Protein 3VD6 (pdb70)

Secondary structure (DSSP, 8-state):
----TTT--S--SS-EE-TT--EE-HHHHHHHHHHSSPPP----TTT-----SS-EE-TTS-EE-HHHHHHHHHHSSPPPGGG--SS-----PPP-

Radius of gyration: 16.48 Å; Cα contacts (8 Å, |Δi|>4): 129; chains: 1; bounding box: 35×29×38 Å

GO terms:
  GO:0045893 positive regulation of DNA-templated transcription (P, IDA)
  GO:0005515 protein binding (F, IPI)
  GO:0005634 nucleus (C, IDA)
  GO:0000978 RNA polymerase II cis-regulatory region sequence-specific DNA binding (F, IDA)
  GO:0001228 DNA-binding transcription activator activity, RNA polymerase II-specific (F, IDA)
  GO:0003677 DNA binding (F, IDA)
  GO:0003682 chromatin binding (F, IDA)
  GO:0045944 positive regulation of transcription by RNA polymerase II (P, IDA)
  GO:0043565 sequence-specific DNA binding (F, IDA)
  GO:0030218 erythrocyte differentiation (P, IDA)
  GO:0030219 megakaryocyte differentiation (P, IDA)
  GO:0097028 dendritic cell differentiation (P, IDA)
  GO:0000122 negative regulation of transcription by RNA polymerase II (P, IDA)
  GO:0045944 positive regulation of transcription by RNA polymerase II (P, IGI)
  GO:0010725 regulation of primitive erythrocyte differentiation (P, IGI)
  GO:0030218 erythrocyte differentiation (P, IGI)
  GO:0030219 megakaryocyte differentiation (P, IGI)
  GO:0048873 homeostasis of number of cells within a tissue (P, IGI)
  GO:0000122 negative regulation of transcription by RNA polymerase II (P, IGI)
  GO:0001701 in utero embryonic development (P, IMP)

Solvent-accessible surface area: 7937 Å² total; per-residue (Å²): 158,110,97,1,97,36,39,33,32,99,83,32,121,80,59,84,74,41,232,74,17,92,55,10,7,31,42,2,10,90,64,66,184,165,78,60,109,97,81,98,164,121,98,0,68,37,3,89,15,93,89,43,125,74,79,86,167,49,109,92,37,66,36,10,6,40,40,4,14,83,58,74,163,140,96,121,98,90,25,60,121,134,78,115,144,134,63,143,110,126,228,150,193,178,72,152

Structure (mmCIF, N/CA/C/O backbone):
data_3VD6
#
_entry.id   3VD6
#
_cell.length_a   54.331
_cell.length_b   37.401
_cell.length_c   65.484
_cell.angle_alpha   90.000
_cell.angle_beta   98.510
_cell.angle_gamma   90.000
#
_symmetry.space_group_name_H-M   'P 1 21 1'
#
loop_
_entity.id
_entity.type
_entity.pdbx_description
1 polymer "DNA (5'-D(*TP*TP*GP*TP*CP*TP*TP*AP*TP*CP*AP*GP*AP*TP*GP*GP*AP*CP*TP*C)-3')"
2 polymer "DNA (5'-D(*AP*AP*GP*AP*GP*TP*CP*CP*AP*TP*CP*TP*GP*AP*TP*AP*AP*GP*AP*C)-3')"
3 polymer 'Erythroid transcription factor'
4 non-polymer 'ACETATE ION'
5 non-polymer 'ZINC ION'
6 water water
#
loop_
_atom_site.group_PDB
_atom_site.id
_atom_site.type_symbol
_atom_site.label_atom_id
_atom_site.label_alt_id
_atom_site.label_comp_id
_atom_site.label_asym_id
_atom_site.label_entity_id
_atom_site.label_seq_id
_atom_site.pdbx_PDB_ins_code
_atom_site.Cartn_x
_atom_site.Cartn_y
_atom_site.Cartn_z
_atom_site.occupancy
_atom_site.B_iso_or_equiv
_atom_site.auth_seq_id
_atom_site.auth_comp_id
_atom_site.auth_asym_id
_atom_site.auth_atom_id
_atom_site.pdbx_PDB_model_num
ATOM 815 N N . ALA C 3 2 ? 19.490 19.600 25.329 1.00 63.43 201 ALA C N 1
ATOM 816 C CA . ALA C 3 2 ? 20.735 19.355 26.108 1.00 63.02 201 ALA C CA 1
ATOM 817 C C . ALA C 3 2 ? 20.772 17.913 26.604 1.00 60.18 201 ALA C C 1
ATOM 818 O O . ALA C 3 2 ? 20.943 17.658 27.801 1.00 59.82 201 ALA C O 1
ATOM 820 N N . ARG C 3 3 ? 20.611 16.972 25.673 1.00 56.71 202 ARG C N 1
ATOM 821 C CA . ARG C 3 3 ? 20.598 15.550 26.011 1.00 53.65 202 ARG C CA 1
ATOM 822 C C . ARG C 3 3 ? 22.018 15.022 26.213 1.00 51.43 202 ARG C C 1
ATOM 823 O O . ARG C 3 3 ? 22.939 15.397 25.487 1.00 50.58 202 ARG C O 1
ATOM 831 N N . GLU C 3 4 ? 22.179 14.136 27.194 1.00 48.26 203 GLU C N 1
ATOM 832 C CA . GLU C 3 4 ? 23.498 13.657 27.592 1.00 47.80 203 GLU C CA 1
ATOM 833 C C . GLU C 3 4 ? 23.423 12.240 28.153 1.00 44.77 203 GLU C C 1
ATOM 834 O O . GLU C 3 4 ? 22.523 11.919 28.929 1.00 44.01 203 GLU C O 1
ATOM 840 N N . CYS C 3 5 ? 24.377 11.400 27.762 1.00 43.63 204 CYS C N 1
ATOM 841 C CA . CYS C 3 5 ? 24.480 10.051 28.306 1.00 42.31 204 CYS C CA 1
ATOM 842 C C . CYS C 3 5 ? 24.858 10.141 29.780 1.00 43.40 204 CYS C C 1
ATOM 843 O O . CYS C 3 5 ? 25.914 10.667 30.118 1.00 45.62 204 CYS C O 1
ATOM 846 N N . VAL C 3 6 ? 23.987 9.640 30.653 1.00 44.02 205 VAL C N 1
ATOM 847 C CA . VAL C 3 6 ? 24.225 9.705 32.094 1.00 45.87 205 VAL C CA 1
ATOM 848 C C . VAL C 3 6 ? 25.430 8.868 32.528 1.00 46.54 205 VAL C C 1
ATOM 849 O O . VAL C 3 6 ? 25.972 9.092 33.608 1.00 48.39 205 VAL C O 1
ATOM 853 N N . ASN C 3 7 ? 25.851 7.918 31.692 1.00 45.12 206 ASN C N 1
ATOM 854 C CA . ASN C 3 7 ? 27.045 7.129 31.989 1.00 46.67 206 ASN C CA 1
ATOM 855 C C . ASN C 3 7 ? 28.342 7.800 31.532 1.00 48.45 206 ASN C C 1
ATOM 856 O O . ASN C 3 7 ? 29.161 8.175 32.364 1.00 50.75 206 ASN C O 1
ATOM 861 N N . CYS C 3 8 ? 28.522 7.950 30.219 1.00 48.22 207 CYS C N 1
ATOM 862 C CA . CYS C 3 8 ? 29.798 8.414 29.655 1.00 50.72 207 CYS C CA 1
ATOM 863 C C . CYS C 3 8 ? 29.856 9.916 29.373 1.00 52.23 207 CYS C C 1
ATOM 864 O O . CYS C 3 8 ? 30.935 10.451 29.123 1.00 53.51 207 CYS C O 1
ATOM 867 N N . GLY C 3 9 ? 28.706 10.587 29.389 1.00 51.52 208 GLY C N 1
ATOM 868 C CA . GLY C 3 9 ? 28.650 12.031 29.150 1.00 52.42 208 GLY C CA 1
ATOM 869 C C . GLY C 3 9 ? 28.570 12.442 27.687 1.00 51.82 208 GLY C C 1
ATOM 870 O O . GLY C 3 9 ? 28.567 13.636 27.378 1.00 53.38 208 GLY C O 1
ATOM 871 N N . ALA C 3 10 ? 28.497 11.468 26.781 1.00 50.06 209 ALA C N 1
ATOM 872 C CA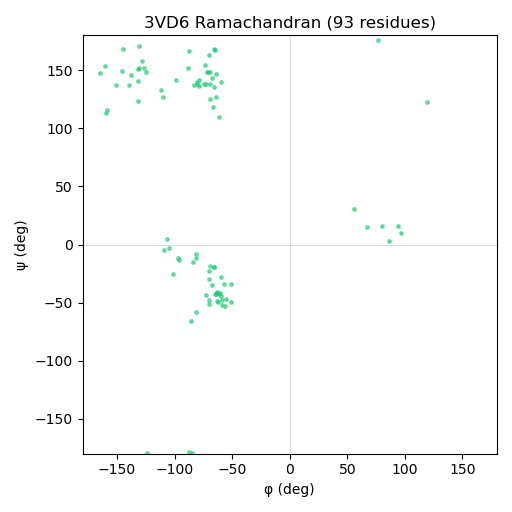 . ALA C 3 10 ? 28.389 11.759 25.353 1.00 49.16 209 ALA C CA 1
ATOM 873 C C . ALA C 3 10 ? 27.128 12.567 25.071 1.00 47.20 209 ALA C C 1
ATOM 874 O O . ALA C 3 10 ? 26.082 12.328 25.675 1.00 45.62 209 ALA C O 1
ATOM 876 N N . THR C 3 11 ? 27.253 13.539 24.174 1.00 48.22 210 THR C N 1
ATOM 877 C CA . THR C 3 11 ? 26.136 14.374 23.743 1.00 47.26 210 THR C CA 1
ATOM 878 C C . THR C 3 11 ? 25.717 14.067 22.303 1.00 46.46 210 THR C C 1
ATOM 879 O O . THR C 3 11 ? 24.738 14.633 21.810 1.00 45.85 210 THR C O 1
ATOM 883 N N . ALA C 3 12 ? 26.467 13.188 21.634 1.00 45.57 211 ALA C N 1
ATOM 884 C CA . ALA C 3 12 ? 26.154 12.755 20.272 1.00 45.01 211 ALA C CA 1
ATOM 885 C C . ALA C 3 12 ? 26.225 11.231 20.172 1.00 43.94 211 ALA C C 1
ATOM 886 O O . ALA C 3 12 ? 27.112 10.599 20.757 1.00 44.31 211 ALA C O 1
ATOM 888 N N . THR C 3 13 ? 25.290 10.654 19.423 1.00 42.84 212 THR C N 1
ATOM 889 C CA . THR C 3 13 ? 25.190 9.204 19.264 1.00 41.56 212 THR C CA 1
ATOM 890 C C . THR C 3 13 ? 24.281 8.872 18.071 1.00 40.75 212 THR C C 1
ATOM 891 O O . THR C 3 13 ? 23.356 9.624 17.777 1.00 40.41 212 THR C O 1
ATOM 895 N N . PRO C 3 14 ? 24.555 7.761 17.361 1.00 42.11 213 PRO C N 1
ATOM 896 C CA . PRO C 3 14 ? 23.657 7.376 16.260 1.00 42.01 213 PRO C CA 1
ATOM 897 C C . PRO C 3 14 ? 22.242 6.974 16.704 1.00 39.83 213 PRO C C 1
ATOM 898 O O . PRO C 3 14 ? 21.323 6.982 15.886 1.00 39.51 213 PRO C O 1
ATOM 902 N N . LEU C 3 15 ? 22.073 6.628 17.978 1.00 39.38 214 LEU C N 1
ATOM 903 C CA . LEU C 3 15 ? 20.763 6.284 18.511 1.00 37.45 214 LEU C CA 1
ATOM 904 C C . LEU C 3 15 ? 20.726 6.446 20.030 1.00 37.12 214 LEU C C 1
ATOM 905 O O . LEU C 3 15 ? 21.425 5.739 20.754 1.00 37.94 214 LEU C O 1
ATOM 910 N N . TRP C 3 16 ? 19.901 7.372 20.506 1.00 36.48 215 TRP C N 1
ATOM 911 C CA . TRP C 3 16 ? 19.668 7.523 21.938 1.00 36.44 215 TRP C CA 1
ATOM 912 C C . TRP C 3 16 ? 18.816 6.367 22.465 1.00 36.00 215 TRP C C 1
ATOM 913 O O . TRP C 3 16 ? 17.860 5.942 21.816 1.00 35.65 215 TRP C O 1
ATOM 924 N N . ARG C 3 17 ? 19.188 5.855 23.636 1.00 36.17 216 ARG C N 1
ATOM 925 C CA . ARG C 3 17 ? 18.444 4.795 24.304 1.00 33.74 216 ARG C CA 1
ATOM 926 C C . ARG C 3 17 ? 18.217 5.194 25.749 1.00 35.39 216 ARG C C 1
ATOM 927 O O . ARG C 3 17 ? 18.781 6.181 26.226 1.00 35.09 216 ARG C O 1
ATOM 935 N N . ARG C 3 18 ? 17.394 4.411 26.437 1.00 36.63 217 ARG C N 1
ATOM 936 C CA . ARG C 3 18 ? 17.122 4.611 27.853 1.00 39.49 217 ARG C CA 1
ATOM 937 C C . ARG C 3 18 ? 17.384 3.328 28.627 1.00 40.88 217 ARG C C 1
ATOM 938 O O . ARG C 3 18 ? 17.248 2.233 28.086 1.00 43.14 217 ARG C O 1
ATOM 946 N N . ASP C 3 19 ? 17.743 3.464 29.899 1.00 44.08 218 ASP C N 1
ATOM 947 C CA . ASP C 3 19 ? 17.826 2.305 30.786 1.00 45.67 218 ASP C CA 1
ATOM 948 C C . ASP C 3 19 ? 16.455 2.046 31.408 1.00 46.95 218 ASP C C 1
ATOM 949 O O . ASP C 3 19 ? 15.496 2.766 31.119 1.00 46.21 218 ASP C O 1
ATOM 954 N N . ARG C 3 20 ? 16.376 1.028 32.264 1.00 49.10 219 ARG C N 1
ATOM 955 C CA . ARG C 3 20 ? 15.117 0.587 32.880 1.00 51.89 219 ARG C CA 1
ATOM 956 C C . ARG C 3 20 ? 14.320 1.719 33.537 1.00 53.20 219 ARG C C 1
ATOM 957 O O . ARG C 3 20 ? 13.085 1.698 33.541 1.00 53.84 219 ARG C O 1
ATOM 965 N N . THR C 3 21 ? 15.029 2.694 34.100 1.00 52.76 220 THR C N 1
ATOM 966 C CA . THR C 3 21 ? 14.400 3.815 34.791 1.00 53.84 220 THR C CA 1
ATOM 967 C C . THR C 3 21 ? 13.974 4.926 33.822 1.00 51.73 220 THR C C 1
ATOM 968 O O . THR C 3 21 ? 13.187 5.799 34.183 1.00 53.96 220 THR C O 1
ATOM 972 N N . GLY C 3 22 ? 14.485 4.884 32.593 1.00 48.14 221 GLY C N 1
ATOM 973 C CA . GLY C 3 22 ? 14.213 5.926 31.609 1.00 45.44 221 GLY C CA 1
ATOM 974 C C . GLY C 3 22 ? 15.281 7.007 31.593 1.00 44.42 221 GLY C C 1
ATOM 975 O O . GLY C 3 22 ? 15.061 8.089 31.049 1.00 44.71 221 GLY C O 1
ATOM 976 N N . HIS C 3 23 ? 16.434 6.716 32.194 1.00 43.43 222 HIS C N 1
ATOM 977 C CA . HIS C 3 23 ? 17.585 7.616 32.156 1.00 42.34 222 HIS C CA 1
ATOM 978 C C . HIS C 3 23 ? 18.252 7.450 30.803 1.00 41.05 222 HIS C C 1
ATOM 979 O O . HIS C 3 23 ? 18.425 6.322 30.334 1.00 40.43 222 HIS C O 1
ATOM 986 N N . TYR C 3 24 ? 18.626 8.563 30.177 1.00 40.94 223 TYR C N 1
ATOM 987 C CA . TYR C 3 24 ? 19.173 8.524 28.819 1.00 39.65 223 TYR C CA 1
ATOM 988 C C . TYR C 3 24 ? 20.605 8.000 28.766 1.00 38.50 223 TYR C C 1
ATOM 989 O O . TYR C 3 24 ? 21.438 8.341 29.603 1.00 40.60 223 TYR C O 1
ATOM 998 N N . LEU C 3 25 ? 20.867 7.161 27.766 1.00 38.11 224 LEU C N 1
ATOM 999 C CA . LEU C 3 25 ? 22.188 6.602 27.516 1.00 37.45 224 LEU C CA 1
ATOM 1000 C C . LEU C 3 25 ? 22.451 6.621 26.022 1.00 37.14 224 LEU C C 1
ATOM 1001 O O . LEU C 3 25 ? 21.528 6.421 25.227 1.00 36.12 224 LEU C O 1
ATOM 1006 N N . CYS C 3 26 ? 23.707 6.841 25.634 1.00 36.50 225 CYS C N 1
ATOM 1007 C CA . CYS C 3 26 ? 24.087 6.748 24.226 1.00 37.52 225 CYS C CA 1
ATOM 1008 C C . CYS C 3 26 ? 23.924 5.305 23.767 1.00 36.19 225 CYS C C 1
ATOM 1009 O O . CYS C 3 26 ? 23.742 4.399 24.587 1.00 36.29 225 CYS C O 1
ATOM 1012 N N . ASN C 3 27 ? 23.989 5.088 22.459 1.00 35.45 226 ASN C N 1
ATOM 1013 C CA . ASN C 3 27 ? 23.818 3.744 21.915 1.00 35.04 226 ASN C CA 1
ATOM 1014 C C . ASN C 3 27 ? 24.804 2.756 22.532 1.00 35.23 226 ASN C C 1
ATOM 1015 O O . ASN C 3 27 ? 24.418 1.661 22.938 1.00 35.48 226 ASN C O 1
ATOM 1020 N N . ALA C 3 28 ? 26.072 3.158 22.597 1.00 37.37 227 ALA C N 1
ATOM 1021 C CA . ALA C 3 28 ? 27.146 2.310 23.118 1.00 39.59 227 ALA C CA 1
ATOM 1022 C C . ALA C 3 28 ? 26.895 1.875 24.562 1.00 38.98 227 ALA C C 1
ATOM 1023 O O . ALA C 3 28 ? 26.945 0.686 24.871 1.00 38.42 227 ALA C O 1
ATOM 1025 N N . CYS C 3 29 ? 26.619 2.842 25.432 1.00 39.32 228 CYS C N 1
ATOM 1026 C CA . CYS C 3 29 ? 26.405 2.568 26.856 1.00 40.63 228 CYS C CA 1
ATOM 1027 C C . CYS C 3 29 ? 25.094 1.824 27.117 1.00 40.41 228 CYS C C 1
ATOM 1028 O O . CYS C 3 29 ? 24.980 1.069 28.095 1.00 41.36 228 CYS C O 1
ATOM 1031 N N . GLY C 3 30 ? 24.108 2.051 26.251 1.00 38.46 229 GLY 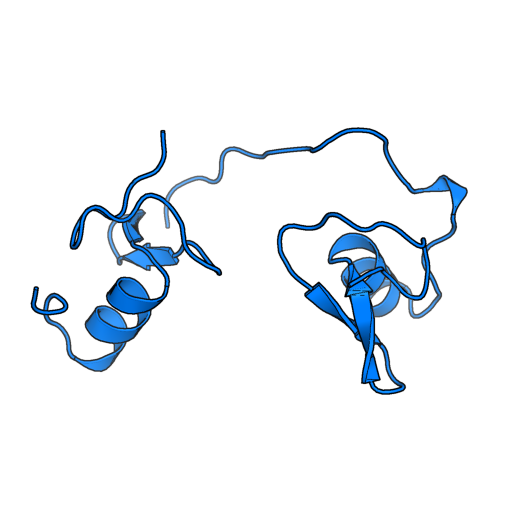C N 1
ATOM 1032 C CA . GLY C 3 30 ? 22.812 1.397 26.358 1.00 36.99 229 GLY C CA 1
ATOM 1033 C C . GLY C 3 30 ? 22.899 -0.079 26.035 1.00 37.54 229 GLY C C 1
ATOM 1034 O O . GLY C 3 30 ? 22.371 -0.911 26.772 1.00 38.32 229 GLY C O 1
ATOM 1035 N N . LEU C 3 31 ? 23.563 -0.402 24.926 1.00 37.82 230 LEU C N 1
ATOM 1036 C CA . LEU C 3 31 ? 23.779 -1.792 24.534 1.00 38.21 230 LEU C CA 1
ATOM 1037 C C . LEU C 3 31 ? 24.637 -2.533 25.558 1.00 39.46 230 LEU C C 1
ATOM 1038 O O . LEU C 3 31 ? 24.363 -3.689 25.876 1.00 40.58 230 LEU C O 1
ATOM 1043 N N . TYR C 3 32 ? 25.668 -1.867 26.074 1.00 40.23 231 TYR C N 1
ATOM 1044 C CA . TYR C 3 32 ? 26.574 -2.491 27.040 1.00 42.13 231 TYR C CA 1
ATOM 1045 C C . TYR C 3 32 ? 25.851 -2.886 28.323 1.00 41.51 231 TYR C C 1
ATOM 1046 O O . TYR C 3 32 ? 25.990 -4.017 28.790 1.00 43.43 231 TYR C O 1
ATOM 1055 N N . HIS C 3 33 ? 25.083 -1.954 28.884 1.00 39.75 232 HIS C N 1
ATOM 1056 C CA . HIS C 3 33 ? 24.372 -2.186 30.145 1.00 39.41 232 HIS C CA 1
ATOM 1057 C C . HIS C 3 33 ? 23.328 -3.292 30.016 1.00 39.90 232 HIS C C 1
ATOM 1058 O O . HIS C 3 33 ? 23.207 -4.144 30.897 1.00 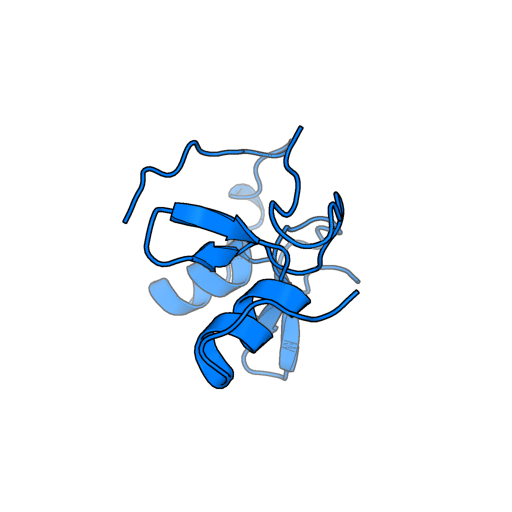39.91 232 HIS C O 1
ATOM 1065 N N . LYS C 3 34 ? 22.588 -3.279 28.911 1.00 40.87 233 LYS C N 1
ATOM 1066 C CA . LYS C 3 34 ? 21.594 -4.315 28.626 1.00 42.93 233 LYS C CA 1
ATOM 1067 C C . LYS C 3 34 ? 22.245 -5.699 28.558 1.00 44.05 233 LYS C C 1
ATOM 1068 O O . LYS C 3 34 ? 21.724 -6.671 29.112 1.00 43.21 233 LYS C O 1
ATOM 1074 N N . MET C 3 35 ? 23.387 -5.770 27.879 1.00 43.48 234 MET C N 1
ATOM 1075 C CA . MET C 3 35 ? 24.116 -7.030 27.683 1.00 46.27 234 MET C CA 1
ATOM 1076 C C . MET C 3 35 ? 24.824 -7.537 28.943 1.00 47.34 234 MET C C 1
ATOM 1077 O O . MET C 3 35 ? 24.779 -8.733 29.243 1.00 50.33 2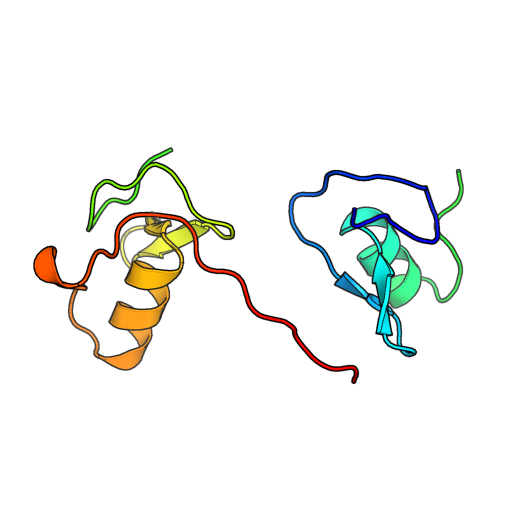34 MET C O 1
ATOM 1082 N N . ASN C 3 36 ? 25.485 -6.634 29.665 1.00 46.44 235 ASN C N 1
ATOM 1083 C CA . ASN C 3 36 ? 26.393 -7.014 30.757 1.00 48.58 235 ASN C CA 1
ATOM 1084 C C . ASN C 3 36 ? 25.815 -6.866 32.165 1.00 49.81 235 ASN C C 1
ATOM 1085 O O . ASN C 3 36 ? 26.261 -7.546 33.096 1.00 51.13 235 ASN C O 1
ATOM 1090 N N . GLY C 3 37 ? 24.838 -5.976 32.326 1.00 48.71 236 GLY C N 1
ATOM 1091 C CA . GLY C 3 37 ? 24.229 -5.733 33.631 1.00 50.42 236 GLY C CA 1
ATOM 1092 C C . GLY C 3 37 ? 25.055 -4.820 34.522 1.00 51.72 236 GLY C C 1
ATOM 1093 O O . GLY C 3 37 ? 24.831 -4.761 35.731 1.00 53.74 236 GLY C O 1
ATOM 1094 N N . GLN C 3 38 ? 26.016 -4.117 33.926 1.00 51.76 237 GLN C N 1
ATOM 1095 C CA . GLN C 3 38 ? 26.790 -3.093 34.628 1.00 53.82 237 GLN C CA 1
ATOM 1096 C C . GLN C 3 38 ? 27.121 -1.952 33.672 1.00 52.36 237 GLN C C 1
ATOM 1097 O O . GLN C 3 38 ? 26.939 -2.071 32.460 1.00 50.35 237 GLN C O 1
ATOM 1103 N N . ASN C 3 39 ? 27.613 -0.853 34.231 1.00 54.12 238 ASN C N 1
ATOM 1104 C CA . ASN C 3 39 ? 27.922 0.341 33.451 1.00 53.96 238 ASN C CA 1
ATOM 1105 C C . ASN C 3 39 ? 29.100 0.117 32.502 1.00 54.18 238 ASN C C 1
ATOM 1106 O O . ASN C 3 39 ? 30.052 -0.588 32.836 1.00 54.91 238 ASN C O 1
ATOM 1111 N N . ARG C 3 40 ? 29.016 0.711 31.316 1.00 53.67 239 ARG C N 1
ATOM 1112 C CA . ARG C 3 40 ? 30.111 0.680 30.348 1.00 55.59 239 ARG C CA 1
ATOM 1113 C C . ARG C 3 40 ? 31.313 1.422 30.931 1.00 58.86 239 ARG C C 1
ATOM 1114 O O . ARG C 3 40 ? 31.173 2.565 31.362 1.00 58.67 239 ARG C O 1
ATOM 1122 N N . PRO C 3 41 ? 32.492 0.770 30.961 1.00 63.08 240 PRO C N 1
ATOM 1123 C CA . PRO C 3 41 ? 33.672 1.388 31.572 1.00 67.37 240 PRO C CA 1
ATOM 1124 C C . PRO C 3 41 ? 34.239 2.534 30.734 1.00 69.35 240 PRO C C 1
ATOM 1125 O O . PRO C 3 41 ? 34.149 2.509 29.503 1.00 67.88 240 PRO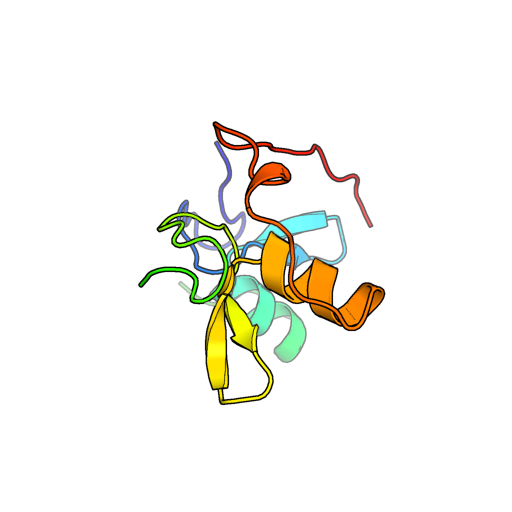 C O 1
ATOM 1129 N N . LEU C 3 42 ? 34.822 3.522 31.411 1.00 73.23 241 LEU C N 1
ATOM 1130 C CA . LEU C 3 42 ? 35.336 4.727 30.763 1.00 75.38 241 LEU C CA 1
ATOM 1131 C C . LEU C 3 42 ? 36.858 4.774 30.828 1.00 79.40 241 LEU C C 1
ATOM 1132 O O . LEU C 3 42 ? 37.528 4.906 29.804 1.00 81.08 241 LEU C O 1
ATOM 1137 N N . THR C 3 57 ? 24.139 11.032 2.038 1.00 73.60 256 THR C N 1
ATOM 1138 C CA . THR C 3 57 ? 23.048 10.061 2.018 1.00 69.07 256 THR C CA 1
ATOM 1139 C C . THR C 3 57 ? 21.695 10.774 1.889 1.00 66.49 256 THR C C 1
ATOM 1140 O O . THR C 3 57 ? 21.362 11.635 2.705 1.00 65.54 256 THR C O 1
ATOM 1144 N N . GLN C 3 58 ? 20.932 10.430 0.850 1.00 66.47 257 GLN C N 1
ATOM 1145 C CA . GLN C 3 58 ? 19.613 11.030 0.620 1.00 64.67 257 GLN C CA 1
ATOM 1146 C C . GLN C 3 58 ? 18.546 9.975 0.328 1.00 61.16 257 GLN C C 1
ATOM 1147 O O . GLN C 3 58 ? 18.842 8.908 -0.213 1.00 60.79 257 GLN C O 1
ATOM 1153 N N . CYS C 3 59 ? 17.305 10.294 0.692 1.00 58.48 258 CYS C N 1
ATOM 1154 C CA . CYS C 3 59 ? 16.180 9.376 0.543 1.00 54.68 258 CYS C CA 1
ATOM 1155 C C . CYS C 3 59 ? 15.898 9.107 -0.932 1.00 57.65 258 CYS C C 1
ATOM 1156 O O . CYS C 3 59 ? 15.892 10.028 -1.749 1.00 61.02 258 CYS C O 1
ATOM 1159 N N . THR C 3 60 ? 15.676 7.840 -1.270 1.00 56.37 259 THR C N 1
ATOM 1160 C CA . THR C 3 60 ? 15.377 7.453 -2.644 1.00 59.46 259 THR C CA 1
ATOM 1161 C C . THR C 3 60 ? 14.015 7.991 -3.084 1.00 59.43 259 THR C C 1
ATOM 1162 O O . THR C 3 60 ? 13.838 8.366 -4.241 1.00 60.55 259 THR C O 1
ATOM 1166 N N . ASN C 3 61 ? 13.066 8.040 -2.150 1.00 56.51 260 ASN C N 1
ATOM 1167 C CA . ASN C 3 61 ? 11.698 8.446 -2.452 1.00 56.90 260 ASN C CA 1
ATOM 1168 C C . ASN C 3 61 ? 11.498 9.964 -2.502 1.00 58.50 260 ASN C C 1
ATOM 1169 O O . ASN C 3 61 ? 11.062 10.496 -3.522 1.00 60.28 260 ASN C O 1
ATOM 1174 N N . CYS C 3 62 ? 11.810 10.653 -1.402 1.00 57.02 261 CYS C N 1
ATOM 1175 C CA . CYS C 3 62 ? 11.524 12.092 -1.274 1.00 59.15 261 CYS C CA 1
ATOM 1176 C C . CYS C 3 62 ? 12.750 13.004 -1.417 1.00 61.87 261 CYS C C 1
ATOM 1177 O O . CYS C 3 62 ? 12.616 14.229 -1.368 1.00 64.11 261 CYS C O 1
ATOM 1180 N N . GLN C 3 63 ? 13.930 12.407 -1.580 1.00 62.90 262 GLN C N 1
ATOM 1181 C CA . GLN C 3 63 ? 15.185 13.139 -1.815 1.00 66.22 262 GLN C CA 1
ATOM 1182 C C . GLN C 3 63 ? 15.674 13.991 -0.630 1.00 64.97 262 GLN C C 1
ATOM 1183 O O . GLN C 3 63 ? 16.561 14.827 -0.803 1.00 68.47 262 GLN C O 1
ATOM 1189 N N . THR C 3 64 ? 15.126 13.771 0.566 1.00 61.04 263 THR C N 1
ATOM 1190 C CA . THR C 3 64 ? 15.579 14.500 1.756 1.00 60.43 263 THR C CA 1
ATOM 1191 C C . THR C 3 64 ? 16.970 14.023 2.164 1.00 60.85 263 THR C C 1
ATOM 1192 O O . THR C 3 64 ? 17.314 12.858 1.962 1.00 60.06 263 THR C O 1
ATOM 1196 N N . THR C 3 65 ? 17.763 14.931 2.727 1.00 62.53 264 THR C N 1
ATOM 1197 C CA . THR C 3 65 ? 19.100 14.604 3.217 1.00 63.19 264 THR C CA 1
ATOM 1198 C C . THR C 3 65 ? 19.148 14.560 4.745 1.00 60.29 264 THR C C 1
ATOM 1199 O O . THR C 3 65 ? 20.221 14.387 5.324 1.00 60.32 264 THR C O 1
ATOM 1203 N N . THR C 3 66 ? 17.991 14.710 5.394 1.00 57.49 265 THR C N 1
ATOM 1204 C CA . THR C 3 66 ? 17.930 14.804 6.853 1.00 55.85 265 THR C CA 1
ATOM 1205 C C . THR C 3 66 ? 16.858 13.885 7.445 1.00 51.32 265 THR C C 1
ATOM 1206 O O . THR C 3 66 ? 15.685 13.966 7.077 1.00 50.00 265 THR C O 1
ATOM 1210 N N . THR C 3 67 ? 17.284 13.015 8.359 1.00 47.65 266 THR C N 1
ATOM 1211 C CA . THR C 3 67 ? 16.382 12.167 9.138 1.00 44.43 266 THR C CA 1
ATOM 1212 C C . THR C 3 67 ? 17.127 11.676 10.380 1.00 42.74 266 THR C C 1
ATOM 1213 O O . THR C 3 67 ? 18.351 11.579 10.365 1.00 45.14 266 THR C O 1
ATOM 1217 N N . THR C 3 68 ? 16.396 11.368 11.450 1.00 41.07 267 THR C N 1
ATOM 1218 C CA . THR C 3 68 ? 17.013 10.822 12.661 1.00 40.41 267 THR C CA 1
ATOM 1219 C C . THR C 3 68 ? 17.279 9.313 12.569 1.00 39.56 267 THR C C 1
ATOM 1220 O O . THR C 3 68 ? 17.921 8.744 13.453 1.00 38.62 267 THR C O 1
ATOM 1224 N N . LEU C 3 69 ? 16.782 8.666 11.515 1.00 39.91 268 LEU C N 1
ATOM 1225 C CA . LEU C 3 69 ? 16.939 7.219 11.355 1.00 39.75 268 LEU C CA 1
ATOM 1226 C C . LEU C 3 69 ? 16.740 6.812 9.901 1.00 40.78 268 LEU C C 1
ATOM 1227 O O . LEU C 3 69 ? 15.639 6.917 9.366 1.00 39.49 268 LEU C O 1
ATOM 1232 N N . TRP C 3 70 ? 17.813 6.350 9.266 1.00 42.66 269 TRP C N 1
ATOM 1233 C CA . TRP C 3 70 ? 17.735 5.845 7.905 1.00 43.24 269 TRP C CA 1
ATOM 1234 C C . TRP C 3 70 ? 17.212 4.412 7.901 1.00 41.74 269 TRP C C 1
ATOM 1235 O O . TRP C 3 70 ? 17.562 3.606 8.766 1.00 40.94 269 TRP C O 1
ATOM 1246 N N . ARG C 3 71 ? 16.360 4.116 6.925 1.00 41.43 270 ARG C N 1
ATOM 1247 C CA . ARG C 3 71 ? 15.853 2.771 6.698 1.00 40.18 270 ARG C CA 1
ATOM 1248 C C . ARG C 3 71 ? 16.177 2.404 5.258 1.00 42.35 270 ARG C C 1
ATOM 1249 O O . ARG C 3 71 ? 16.790 3.195 4.546 1.00 44.45 270 ARG C O 1
ATOM 1257 N N . ARG C 3 72 ? 15.784 1.207 4.835 1.00 43.03 271 ARG C N 1
ATOM 1258 C CA . ARG C 3 72 ? 16.014 0.757 3.462 1.00 46.44 271 ARG C CA 1
ATOM 1259 C C . ARG C 3 72 ? 14.698 0.336 2.828 1.00 46.29 271 ARG C C 1
ATOM 1260 O O . ARG C 3 72 ? 13.800 -0.145 3.521 1.00 45.48 271 ARG C O 1
ATOM 1268 N N . ASN C 3 73 ? 14.586 0.528 1.515 1.00 48.71 272 ASN C N 1
ATOM 1269 C CA . ASN C 3 73 ? 13.430 0.043 0.762 1.00 49.51 272 ASN C CA 1
ATOM 1270 C C . ASN C 3 73 ? 13.638 -1.418 0.355 1.00 52.08 272 ASN C C 1
ATOM 1271 O O . ASN C 3 73 ? 14.669 -2.008 0.674 1.00 52.26 272 ASN C O 1
ATOM 1276 N N . ALA C 3 74 ? 12.659 -1.989 -0.344 1.00 54.20 273 ALA C N 1
ATOM 1277 C CA . ALA C 3 74 ? 12.693 -3.397 -0.751 1.00 57.29 273 ALA C CA 1
ATOM 1278 C C . ALA C 3 74 ? 13.929 -3.765 -1.582 1.00 61.28 273 ALA C C 1
ATOM 1279 O O . ALA C 3 74 ? 14.432 -4.886 -1.484 1.00 63.33 273 ALA C O 1
ATOM 1281 N N . SER C 3 75 ? 14.403 -2.825 -2.398 1.00 62.54 274 SER C N 1
ATOM 1282 C CA . SER C 3 75 ? 15.583 -3.042 -3.240 1.00 65.71 274 SER C CA 1
ATOM 1283 C C . SER C 3 75 ? 16.904 -2.856 -2.484 1.00 64.46 274 SER C C 1
ATOM 1284 O O . SER C 3 75 ? 17.964 -3.203 -3.000 1.00 66.85 274 SER C O 1
ATOM 1287 N N . GLY C 3 76 ? 16.840 -2.308 -1.271 1.00 60.12 275 GLY C N 1
ATOM 1288 C CA . GLY C 3 76 ? 18.029 -2.118 -0.439 1.00 58.78 275 GLY C CA 1
ATOM 1289 C C . GLY C 3 76 ? 18.648 -0.731 -0.513 1.00 58.34 275 GLY C C 1
ATOM 1290 O O . GLY C 3 76 ? 19.743 -0.515 0.005 1.00 59.19 275 GLY C O 1
ATOM 1291 N N . ASP C 3 77 ? 17.957 0.211 -1.152 1.00 57.41 276 ASP C N 1
ATOM 1292 C CA . ASP C 3 77 ? 18.417 1.597 -1.211 1.00 57.01 276 ASP C CA 1
ATOM 1293 C C . ASP C 3 77 ? 17.884 2.363 -0.004 1.00 52.97 276 ASP C C 1
ATOM 1294 O O . ASP C 3 77 ? 16.830 2.016 0.528 1.00 50.17 276 ASP C O 1
ATOM 1299 N N . PRO C 3 78 ? 18.609 3.409 0.429 1.00 52.10 277 PRO C N 1
ATOM 1300 C CA . PRO C 3 78 ? 18.205 4.155 1.619 1.00 49.53 277 PRO C CA 1
ATOM 1301 C C . PRO C 3 78 ? 16.937 4.987 1.439 1.00 48.13 277 PRO C C 1
ATOM 1302 O O . PRO C 3 78 ? 16.750 5.632 0.400 1.00 49.41 277 PRO C O 1
ATOM 1306 N N . VAL C 3 79 ? 16.078 4.952 2.455 1.00 43.86 278 VAL C N 1
ATOM 1307 C CA . VAL C 3 79 ? 14.922 5.842 2.549 1.00 43.38 278 VAL C CA 1
ATOM 1308 C C . VAL C 3 79 ? 14.899 6.476 3.937 1.00 41.40 278 VAL C C 1
ATOM 1309 O O . VAL C 3 79 ? 15.398 5.887 4.900 1.00 39.74 278 VAL C O 1
ATOM 1313 N N . CYS C 3 80 ? 14.333 7.678 4.040 1.00 42.19 279 CYS C N 1
ATOM 1314 C CA . CYS C 3 80 ? 14.219 8.353 5.334 1.00 40.57 279 CYS C CA 1
ATOM 1315 C C . CYS C 3 80 ? 13.196 7.634 6.201 1.00 37.97 279 CYS C C 1
ATOM 1316 O O . CYS C 3 80 ? 12.393 6.843 5.704 1.00 35.53 279 CYS C O 1
ATOM 1319 N N . ASN C 3 81 ? 13.234 7.905 7.501 1.00 37.53 280 ASN C N 1
ATOM 1320 C CA . ASN C 3 81 ? 12.318 7.263 8.439 1.00 36.61 280 ASN C CA 1
ATOM 1321 C C . ASN C 3 81 ? 10.861 7.376 7.991 1.00 37.67 280 ASN C C 1
ATOM 1322 O O . ASN C 3 81 ? 10.140 6.377 7.948 1.00 38.38 280 ASN C O 1
ATOM 1327 N N . ALA C 3 82 ? 10.443 8.594 7.649 1.00 38.25 281 ALA C N 1
ATOM 1328 C CA . ALA C 3 82 ? 9.068 8.864 7.231 1.00 39.25 281 ALA C CA 1
ATOM 1329 C C . ALA C 3 82 ? 8.649 8.000 6.045 1.00 39.83 281 ALA C C 1
ATOM 1330 O O . ALA C 3 82 ? 7.625 7.320 6.098 1.00 39.00 281 ALA C O 1
ATOM 1332 N N . CYS C 3 83 ? 9.453 8.034 4.985 1.00 41.61 282 CYS C N 1
ATOM 1333 C CA . CYS C 3 83 ? 9.163 7.286 3.764 1.00 43.25 282 CYS C CA 1
ATOM 1334 C C . CYS C 3 83 ? 9.153 5.780 3.987 1.00 42.17 282 CYS C C 1
ATOM 1335 O O . CYS C 3 83 ? 8.285 5.084 3.460 1.00 42.11 282 CYS C O 1
ATOM 1338 N N . GLY C 3 84 ? 10.109 5.286 4.771 1.00 42.58 283 GLY C N 1
ATOM 1339 C CA . GLY C 3 84 ? 10.189 3.865 5.098 1.00 41.65 283 GLY C CA 1
ATOM 1340 C C . GLY C 3 84 ? 8.982 3.373 5.876 1.00 41.25 283 GLY C C 1
ATOM 1341 O O . GLY C 3 84 ? 8.394 2.346 5.534 1.00 40.50 283 GLY C O 1
ATOM 1342 N N . LEU C 3 85 ? 8.612 4.109 6.923 1.00 39.95 284 LEU C N 1
ATOM 1343 C CA . LEU C 3 85 ? 7.453 3.753 7.742 1.00 39.12 284 LEU C CA 1
ATOM 1344 C C . LEU C 3 85 ? 6.152 3.848 6.948 1.00 40.22 284 LEU C C 1
ATOM 1345 O O . LEU C 3 85 ? 5.290 2.975 7.063 1.00 40.84 284 LEU C O 1
ATOM 1350 N N . TYR C 3 86 ? 6.015 4.902 6.144 1.00 40.95 285 TYR C N 1
ATOM 1351 C CA . TYR C 3 86 ? 4.821 5.092 5.320 1.00 42.10 2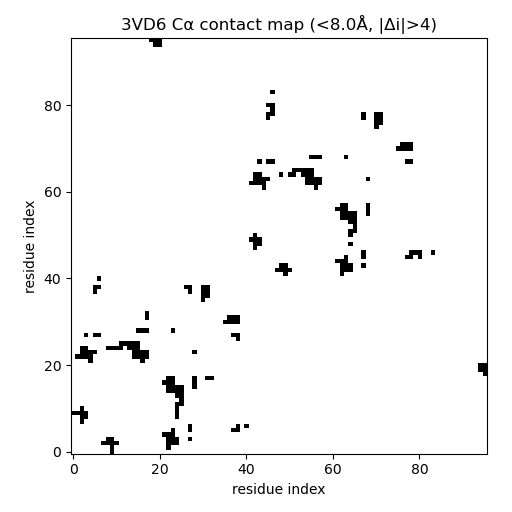85 TYR C CA 1
ATOM 1352 C C . TYR C 3 86 ? 4.614 3.913 4.372 1.00 42.45 285 TYR C C 1
ATOM 1353 O O . TYR C 3 86 ? 3.506 3.388 4.269 1.00 42.31 285 TYR C O 1
ATOM 1362 N N . PHE C 3 87 ? 5.678 3.503 3.685 1.00 42.59 286 PHE C N 1
ATOM 1363 C CA . PHE C 3 87 ? 5.598 2.365 2.770 1.00 44.75 286 PHE C CA 1
ATOM 1364 C C . PHE C 3 87 ? 5.221 1.069 3.483 1.00 45.18 286 PHE C C 1
ATOM 1365 O O . PHE C 3 87 ? 4.424 0.292 2.966 1.00 47.12 286 PHE C O 1
ATOM 1373 N N . LYS C 3 88 ? 5.802 0.828 4.655 1.00 44.59 287 LYS C N 1
ATOM 1374 C CA . LYS C 3 88 ? 5.507 -0.391 5.412 1.00 46.55 287 LYS C CA 1
ATOM 1375 C C . LYS C 3 88 ? 4.021 -0.460 5.759 1.00 47.45 287 LYS C C 1
ATOM 1376 O O . LYS C 3 88 ? 3.395 -1.517 5.651 1.00 50.43 287 LYS C O 1
ATOM 1382 N N . LEU C 3 89 ? 3.467 0.678 6.161 1.00 46.30 288 LEU C N 1
ATOM 1383 C CA . LEU C 3 89 ? 2.064 0.766 6.540 1.00 47.54 288 LEU C CA 1
ATOM 1384 C C . LEU C 3 89 ? 1.129 0.625 5.336 1.00 49.15 288 LEU C C 1
ATOM 1385 O O . LEU C 3 89 ? 0.210 -0.191 5.358 1.00 50.06 288 LEU C O 1
ATOM 1390 N N . HIS C 3 90 ? 1.374 1.414 4.291 1.00 48.95 289 HIS C N 1
ATOM 1391 C CA . HIS C 3 90 ? 0.444 1.520 3.162 1.00 51.67 289 HIS C CA 1
ATOM 1392 C C . HIS C 3 90 ? 0.788 0.637 1.955 1.00 52.66 289 HIS C C 1
ATOM 1393 O O . HIS C 3 90 ? -0.034 0.491 1.053 1.00 54.60 289 HIS C O 1
ATOM 1400 N N . GLN C 3 91 ? 1.991 0.060 1.944 1.00 51.10 290 GLN C N 1
ATOM 1401 C CA . GLN C 3 91 ? 2.508 -0.703 0.794 1.00 52.34 290 GLN C CA 1
ATOM 1402 C C . GLN C 3 91 ? 2.508 0.108 -0.507 1.00 53.65 290 GLN C C 1
ATOM 1403 O O . GLN C 3 91 ? 2.378 -0.445 -1.597 1.00 55.77 290 GLN C O 1
ATOM 1409 N N . VAL C 3 92 ? 2.679 1.420 -0.368 1.00 52.86 291 VAL C N 1
ATOM 1410 C CA . VAL C 3 92 ? 2.787 2.340 -1.494 1.00 54.76 291 VAL C CA 1
ATOM 1411 C C . VAL C 3 92 ? 3.759 3.448 -1.087 1.00 52.65 291 VAL C C 1
ATOM 1412 O O . VAL C 3 92 ? 3.865 3.785 0.094 1.00 49.22 291 VAL C O 1
ATOM 1416 N N . ASN C 3 93 ? 4.476 4.000 -2.060 1.00 54.04 292 ASN C N 1
ATOM 1417 C CA . ASN C 3 93 ? 5.469 5.033 -1.779 1.00 53.03 292 ASN C CA 1
ATOM 1418 C C . ASN C 3 93 ? 4.835 6.298 -1.207 1.00 52.36 292 ASN C C 1
ATOM 1419 O O . ASN C 3 93 ? 3.704 6.648 -1.546 1.00 52.92 292 ASN C O 1
ATOM 1424 N N . ARG C 3 94 ? 5.576 6.968 -0.329 1.00 50.34 293 ARG C N 1
ATOM 1425 C CA . ARG C 3 94 ? 5.135 8.218 0.280 1.00 51.17 293 ARG C CA 1
ATOM 1426 C C . ARG C 3 94 ? 5.118 9.308 -0.786 1.00 53.55 293 ARG C C 1
ATOM 1427 O O . ARG C 3 94 ? 6.127 9.525 -1.455 1.00 54.58 293 ARG C O 1
ATOM 1435 N N . PRO C 3 95 ? 3.972 9.984 -0.965 1.00 55.68 294 PRO C N 1
ATOM 1436 C CA . PRO C 3 95 ? 3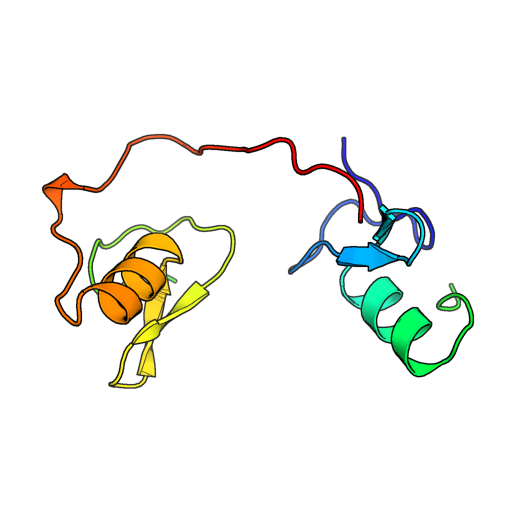.933 11.037 -1.981 1.00 60.40 294 PRO C CA 1
ATOM 1437 C C . PRO C 3 95 ? 4.771 12.251 -1.587 1.00 61.42 294 PRO C C 1
ATOM 1438 O O . PRO C 3 95 ? 4.896 12.562 -0.403 1.00 60.18 294 PRO C O 1
ATOM 1442 N N . LEU C 3 96 ? 5.337 12.922 -2.586 1.00 65.67 295 LEU C N 1
ATOM 1443 C CA . LEU C 3 96 ? 6.223 14.069 -2.365 1.00 68.40 295 LEU C CA 1
ATOM 1444 C C . LEU C 3 96 ? 5.536 15.217 -1.617 1.00 69.69 295 LEU C C 1
ATOM 1445 O O . LEU C 3 96 ? 6.197 15.990 -0.922 1.00 70.40 295 LEU C O 1
ATOM 1450 N N . THR C 3 97 ? 4.216 15.321 -1.764 1.00 70.99 296 THR C N 1
ATOM 1451 C CA . THR C 3 97 ? 3.429 16.359 -1.094 1.00 72.26 296 THR C CA 1
ATOM 1452 C C . THR C 3 97 ? 3.323 16.177 0.427 1.00 69.66 296 THR C C 1
ATOM 1453 O O . THR C 3 97 ? 2.998 17.128 1.139 1.00 69.68 296 THR C O 1
ATOM 1457 N N . MET C 3 98 ? 3.588 14.966 0.919 1.00 68.12 297 MET C N 1
ATOM 1458 C CA . MET C 3 98 ? 3.602 14.698 2.366 1.00 66.85 297 MET C CA 1
ATOM 1459 C C . MET C 3 98 ? 4.783 15.348 3.090 1.00 67.42 297 MET C C 1
ATOM 1460 O O . MET C 3 98 ? 4.726 15.560 4.301 1.00 64.84 297 MET C O 1
ATOM 1465 N N . ARG C 3 99 ? 5.853 15.636 2.353 1.00 71.44 298 ARG C N 1
ATOM 1466 C CA . ARG C 3 99 ? 7.103 16.118 2.940 1.00 73.50 298 ARG C CA 1
ATOM 1467 C C . ARG C 3 99 ? 6.921 17.447 3.680 1.00 75.87 298 ARG C C 1
ATOM 1468 O O . ARG C 3 99 ? 6.697 18.487 3.061 1.00 80.65 298 ARG C O 1
ATOM 1476 N N . LYS C 3 100 ? 7.007 17.393 5.008 1.00 74.55 299 LYS C N 1
ATOM 1477 C CA . LYS C 3 100 ? 6.917 18.582 5.854 1.00 77.71 299 LYS C CA 1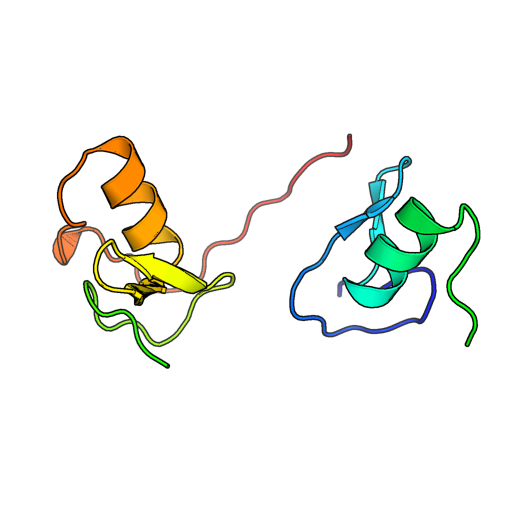
ATOM 1478 C C . LYS C 3 100 ? 8.270 19.279 5.941 1.00 79.23 299 LYS C C 1
ATOM 1479 O O . LYS C 3 100 ? 9.302 18.623 6.101 1.00 77.56 299 LYS C O 1
ATOM 1485 N N . ASP C 3 101 ? 8.261 20.606 5.849 1.00 83.60 300 ASP C N 1
ATOM 1486 C CA . ASP C 3 101 ? 9.472 21.401 6.062 1.00 85.77 300 ASP C CA 1
ATOM 1487 C C . ASP C 3 101 ? 9.823 21.440 7.545 1.00 83.14 300 ASP C C 1
ATOM 1488 O O . ASP C 3 101 ? 8.952 21.282 8.404 1.00 82.44 300 ASP C O 1
ATOM 1493 N N . GLY C 3 102 ? 11.105 21.642 7.836 1.00 82.00 301 GLY C N 1
ATOM 1494 C CA . GLY C 3 102 ? 11.584 21.726 9.211 1.00 79.02 301 GLY C CA 1
ATOM 1495 C C . GLY C 3 102 ? 11.692 20.374 9.892 1.00 72.52 301 GLY C C 1
ATOM 1496 O O . GLY C 3 102 ? 11.321 19.343 9.326 1.00 69.25 301 GLY C O 1
ATOM 1497 N N . ILE C 3 103 ? 12.204 20.392 11.119 1.00 69.63 302 ILE C N 1
ATOM 1498 C CA . ILE C 3 103 ? 12.417 19.183 11.904 1.00 64.70 302 ILE C CA 1
ATOM 1499 C C . ILE C 3 103 ? 11.430 19.157 13.066 1.00 62.29 302 ILE C C 1
ATOM 1500 O O . ILE C 3 103 ? 11.338 20.120 13.827 1.00 65.48 302 ILE C O 1
ATOM 1505 N N . GLN C 3 104 ? 10.694 18.055 13.192 1.00 58.07 303 GLN C N 1
ATOM 1506 C CA . GLN C 3 104 ? 9.731 17.879 14.277 1.00 56.50 303 GLN C CA 1
ATOM 1507 C C . GLN C 3 104 ? 10.330 17.024 15.396 1.00 53.58 303 GLN C C 1
ATOM 1508 O O . GLN C 3 104 ? 11.054 16.061 15.136 1.00 50.31 303 GLN C O 1
ATOM 1514 N N . THR C 3 105 ? 10.023 17.395 16.638 1.00 53.93 304 THR C N 1
ATOM 1515 C CA . THR C 3 105 ? 10.467 16.661 17.820 1.00 51.61 304 THR C CA 1
ATOM 1516 C C . THR C 3 105 ? 9.273 16.348 18.715 1.00 51.01 304 THR C C 1
ATOM 1517 O O . THR C 3 105 ? 8.243 17.022 18.647 1.00 53.96 304 THR C O 1
ATOM 1521 N N . ARG C 3 106 ? 9.422 15.326 19.553 1.00 48.78 305 ARG C N 1
ATOM 1522 C CA . ARG C 3 106 ? 8.354 14.879 20.444 1.00 48.77 305 ARG C CA 1
ATOM 1523 C C . ARG C 3 106 ? 8.906 14.523 21.820 1.00 49.59 305 ARG C C 1
ATOM 1524 O O . ARG C 3 106 ? 9.957 13.886 21.930 1.00 46.80 305 ARG C O 1
ATOM 1532 N N . ASN C 3 107 ? 8.188 14.938 22.861 1.00 53.12 306 ASN C N 1
ATOM 1533 C CA A ASN C 3 107 ? 8.558 14.611 24.236 0.50 54.64 306 ASN C CA 1
ATOM 1534 C CA B ASN C 3 107 ? 8.555 14.612 24.233 0.50 55.09 306 ASN C CA 1
ATOM 1535 C C . ASN C 3 107 ? 8.023 13.229 24.605 1.00 54.77 306 ASN C C 1
ATOM 1536 O O . ASN C 3 107 ? 6.851 13.079 24.962 1.00 55.06 306 ASN C O 1
ATOM 1545 N N . ARG C 3 108 ? 8.886 12.218 24.510 1.00 55.08 307 ARG C N 1
ATOM 1546 C CA . ARG C 3 108 ? 8.499 10.853 24.853 1.00 57.17 307 ARG C CA 1
ATOM 1547 C C . ARG C 3 108 ? 8.546 10.645 26.365 1.00 62.56 307 ARG C C 1
ATOM 1548 O O . ARG C 3 108 ? 9.474 11.105 27.034 1.00 62.89 307 ARG C O 1
ATOM 1556 N N . LYS C 3 109 ? 7.541 9.952 26.894 1.00 68.03 308 LYS C N 1
ATOM 1557 C CA . LYS C 3 109 ? 7.424 9.722 28.335 1.00 73.94 308 LYS C CA 1
ATOM 1558 C C . LYS C 3 109 ? 8.189 8.472 28.760 1.00 76.52 308 LYS C C 1
ATOM 1559 O O . LYS C 3 109 ? 8.588 7.661 27.921 1.00 74.07 308 LYS C O 1
ATOM 1565 N N . ALA C 3 110 ? 8.380 8.320 30.069 1.00 82.86 309 ALA C N 1
ATOM 1566 C CA . ALA C 3 110 ? 9.161 7.212 30.625 1.00 86.20 309 ALA C CA 1
ATOM 1567 C C . ALA C 3 110 ? 8.518 5.849 30.361 1.00 89.01 309 ALA C C 1
ATOM 1568 O O . ALA C 3 110 ? 7.360 5.767 29.945 1.00 89.37 309 ALA C O 1
ATOM 1570 N N . SER C 3 111 ? 9.291 4.792 30.609 1.00 67.04 310 SER C N 1
ATOM 1571 C CA . SER C 3 111 ? 8.869 3.403 30.384 1.00 68.80 310 SER C CA 1
ATOM 1572 C C . SER C 3 111 ? 8.691 3.097 28.899 1.00 69.15 310 SER C C 1
ATOM 1573 O O . SER C 3 111 ? 9.468 2.339 28.315 1.00 69.70 310 SER C O 1
#

Organism: Mus musculus (NCBI:txid10090)

Sequence (96 aa):
ARECVNCGATATPLWRRDRTGHYLCNACGLYHKMNGQNRPLTQCTNCQTTTTTLWRRNASGDPVCNACGLYFKLHQVNRPLTMRKDGIQTRNNRKAS

CATH classification: 3.30.50.10 (+1 more: 3.30.50.10)

Foldseek 3Di:
DAAAPQQGDPDALDWDADQFRRIHHPVQRVCCVVPVDGDPDAAAPQQRDPDASDWDADPVGHIHHPVQVVVCVVPVDGDDNVVDDPDDDDDDDDGD

B-factor: mean 55.62, std 20.1, range [21.16, 129.93]

Nearest PDB structures (foldseek):
  3vek-assembly2_F  TM=1.003E+00  e=7.300E-19  Mus musculus
  4hca-assembly1_A  TM=9.970E-01  e=2.562E-16  Homo sapiens
  4hc9-assembly2_A-2  TM=5.924E-01  e=5.659E-15  Homo sapiens
  4hc7-assembly2_B  TM=5.623E-01  e=6.895E-15  Homo sapiens
  3dfx-assembly1_B  TM=9.388E-01  e=8.530E-08  Mus musculus

InterPro domains:
  IPR000679 Zinc finger, GATA-type [PF00320] (204-237)
  IPR000679 Zinc finger, GATA-type [PF00320] (258-291)
  IPR000679 Zinc finger, GATA-type [PR00619] (200-217)
  IPR000679 Zinc finger, GATA-type [PR00619] (218-235)
  IPR000679 Zinc finger, GATA-type [PS00344] (204-228)
  IPR000679 Zinc finger, GATA-type [PS00344] (258-282)
  IPR000679 Zinc finger, GATA-type [PS50114] (198-253)
  IPR000679 Zinc finger, GATA-type [PS50114] (252-305)
  IPR000679 Zinc finger, GATA-type [SM00401] (198-248)
  IPR000679 Zinc finger, GATA-type [SM00401] (252-302)
  IPR000679 Zinc finger, GATA-type [cd00202] (203-249)
  IPR000679 Zinc finger, GATA-type [cd00202] (268-308)
  IPR013088 Zinc finger, NHR/GATA-type [G3DSA:3.30.50.10] (199-247)
  IPR013088 Zinc finger, NHR/GATA-type [G3DSA:3.30.50.10] (248-311)
  IPR039355 Transcription factor GATA [PTHR10071] (27-401)